Protein AF-A0A6M1Z103-F1 (afdb_monomer)

Mean predicted aligned error: 2.34 Å

Foldseek 3Di:
DCQLLPPRHRVVVAQVCCLVVVDAQQDPVSLVSNLLSCLLVLSQVSVLVQADCQAPLHDPPVPVSSVVSNVSSVQKHFDYKAWPDWADDDFKIWTWIWTFMAGPNDTPIWIKIWMWGADPNHIHTRYIDTPD

Nearest PDB structures (foldseek):
  6w3f-assembly2_B  TM=7.442E-01  e=3.265E-05  synthetic construct
  5jpu-assembly1_B  TM=6.876E-01  e=2.202E-04  Rhodococcus erythropolis
  4xdw-assembly2_F  TM=6.541E-01  e=4.504E-04  Rhodococcus erythropolis
  1nww-assembly1_A  TM=6.754E-01  e=9.213E-04  Rhodococcus erythropolis
  4r9l-assembly2_C-2  TM=6.310E-01  e=5.074E-04  Rhodococcus erythropolis

Solvent-accessible surface area (backbone atoms only — not comparable to full-atom values): 7190 Å² total; per-residue (Å²): 110,71,28,69,37,57,76,84,40,42,24,75,84,56,40,43,42,47,73,69,64,75,43,76,52,91,42,58,62,54,40,53,38,36,46,54,28,25,43,67,64,64,36,46,66,56,50,58,76,34,41,27,83,83,16,92,83,55,60,89,62,54,68,66,50,42,50,53,47,46,50,52,35,74,54,40,46,71,76,40,46,45,81,76,48,76,50,81,54,94,53,39,31,36,36,30,33,39,43,37,33,36,39,88,91,36,83,65,48,35,33,34,44,34,37,29,37,47,54,98,87,38,59,21,43,38,50,70,46,76,76,89

Sequence (132 aa):
MQCPCHSGKSYQACCVPLHRKERLPESAEQLMRSRYSAYALQLPEYIMDTTHPENPTYLEDRSPWQIEILKFCKETTFTGLDILSTENRDDEAFVTFFAHLIQNNLDVSFQEKSRFLKEDGRWLYRSGIRLT

Secondary structure (DSSP, 8-state):
-B-TT-SSSBTTTTTHHHHTTSS--SSHHHHHHHHHHHHHTT-HHHHHHTB-TTSTT--S-HHHHHHHHHHHHHHEEEEEEEEEEEEE-SSEEEEEEEEEEEETTEE--EEEEEEEEEETTEEEEEEEEE--

Structure (mmCIF, N/CA/C/O backbone):
data_AF-A0A6M1Z103-F1
#
_entry.id   AF-A0A6M1Z103-F1
#
loop_
_atom_site.group_PDB
_atom_site.id
_atom_site.type_symbol
_atom_site.label_atom_id
_atom_site.label_alt_id
_atom_site.label_comp_id
_atom_site.label_asym_id
_atom_site.label_entity_id
_atom_site.label_seq_id
_atom_site.pdbx_PDB_ins_code
_atom_site.Cartn_x
_atom_site.Cartn_y
_atom_site.Cartn_z
_atom_site.occupancy
_atom_site.B_iso_or_equiv
_atom_site.auth_seq_id
_atom_site.auth_comp_id
_atom_site.auth_asym_id
_atom_site.auth_atom_id
_atom_site.pdbx_PDB_model_num
ATOM 1 N N . MET A 1 1 ? 9.187 -18.522 0.188 1.00 86.62 1 MET A N 1
ATOM 2 C CA . MET A 1 1 ? 9.552 -17.142 -0.196 1.00 86.62 1 MET A CA 1
ATOM 3 C C . MET A 1 1 ? 9.222 -16.199 0.953 1.00 86.62 1 MET A C 1
ATOM 5 O O . MET A 1 1 ? 8.156 -16.350 1.555 1.00 86.62 1 MET A O 1
ATOM 9 N N . GLN A 1 2 ? 10.141 -15.297 1.300 1.00 96.56 2 GLN A N 1
ATOM 10 C CA . GLN A 1 2 ? 9.893 -14.271 2.318 1.00 96.56 2 GLN A CA 1
ATOM 11 C C . GLN A 1 2 ? 8.849 -13.265 1.821 1.00 96.56 2 GLN A C 1
ATOM 13 O O . GLN A 1 2 ? 8.634 -13.137 0.616 1.00 96.56 2 GLN A O 1
ATOM 18 N N . CYS A 1 3 ? 8.149 -12.609 2.743 1.00 98.38 3 CYS A N 1
ATOM 19 C CA . CYS A 1 3 ? 7.166 -11.599 2.378 1.00 98.38 3 CYS A CA 1
ATOM 20 C C . CYS A 1 3 ? 7.860 -10.314 1.890 1.00 98.38 3 CYS A C 1
ATOM 22 O O . CYS A 1 3 ? 8.740 -9.827 2.604 1.00 98.38 3 CYS A O 1
ATOM 24 N N . PRO A 1 4 ? 7.437 -9.711 0.760 1.00 98.12 4 PRO A N 1
ATOM 25 C CA . PRO A 1 4 ? 8.025 -8.461 0.275 1.00 98.12 4 PRO A CA 1
ATOM 26 C C . PRO A 1 4 ? 7.906 -7.286 1.251 1.00 98.12 4 PRO A C 1
ATOM 28 O O . PRO A 1 4 ? 8.679 -6.350 1.157 1.00 98.12 4 PRO A O 1
ATOM 31 N N . CYS A 1 5 ? 6.997 -7.308 2.230 1.00 98.06 5 CYS A N 1
ATOM 32 C CA . CYS A 1 5 ? 6.915 -6.249 3.247 1.00 98.06 5 CYS A CA 1
ATOM 33 C C . CYS A 1 5 ? 8.058 -6.244 4.277 1.00 98.06 5 CYS A C 1
ATOM 35 O O . CYS A 1 5 ? 7.968 -5.495 5.249 1.00 98.06 5 CYS A O 1
ATOM 37 N N . HIS A 1 6 ? 9.058 -7.122 4.131 1.00 96.94 6 HIS A N 1
ATOM 38 C CA . HIS A 1 6 ? 10.241 -7.204 4.996 1.00 96.94 6 HIS A CA 1
ATOM 39 C C . HIS A 1 6 ? 9.933 -7.421 6.491 1.00 96.94 6 HIS A C 1
ATOM 41 O O . HIS A 1 6 ? 10.747 -7.151 7.363 1.00 96.94 6 HIS A O 1
ATOM 47 N N . SER A 1 7 ? 8.772 -8.002 6.812 1.00 95.56 7 SER A N 1
ATOM 48 C CA . SER A 1 7 ? 8.376 -8.321 8.197 1.00 95.56 7 SER A CA 1
ATOM 49 C C . SER A 1 7 ? 9.105 -9.526 8.819 1.00 95.56 7 SER A C 1
ATOM 51 O O . SER A 1 7 ? 8.763 -9.937 9.926 1.00 95.56 7 SER A O 1
ATOM 53 N N . GLY A 1 8 ? 10.026 -10.168 8.094 1.00 96.12 8 GLY A N 1
ATOM 54 C CA . GLY A 1 8 ? 10.687 -11.418 8.501 1.00 96.12 8 GLY A CA 1
ATOM 55 C C . GLY A 1 8 ? 9.813 -12.681 8.408 1.00 96.12 8 GLY A C 1
ATOM 56 O O . GLY A 1 8 ? 10.299 -13.789 8.621 1.00 96.12 8 GLY A O 1
ATOM 57 N N . LYS A 1 9 ? 8.524 -12.553 8.063 1.00 97.69 9 LYS A N 1
ATOM 58 C CA . LYS A 1 9 ? 7.596 -13.683 7.884 1.00 97.69 9 LYS A CA 1
ATOM 59 C C . LYS A 1 9 ? 7.607 -14.204 6.444 1.00 97.69 9 LYS A C 1
ATOM 61 O O . LYS A 1 9 ? 7.916 -13.480 5.496 1.00 97.69 9 LYS A O 1
ATOM 66 N N . SER A 1 10 ? 7.196 -15.459 6.254 1.00 98.31 10 SER A N 1
ATOM 67 C CA . SER A 1 10 ? 6.909 -15.979 4.912 1.00 98.31 10 SER A CA 1
ATOM 68 C C . SER A 1 10 ? 5.714 -15.244 4.296 1.00 98.31 10 SER A C 1
ATOM 70 O O . SER A 1 10 ? 4.816 -14.793 5.010 1.00 98.31 10 SER A O 1
ATOM 72 N N . TYR A 1 11 ? 5.668 -15.140 2.965 1.00 98.25 11 TYR A N 1
ATOM 73 C CA . TYR A 1 11 ? 4.542 -14.490 2.282 1.00 98.25 11 TYR A CA 1
ATOM 74 C C . TYR A 1 11 ? 3.192 -15.144 2.643 1.00 98.25 11 TYR A C 1
ATOM 76 O O . TYR A 1 11 ? 2.231 -14.438 2.958 1.00 98.25 11 TYR A O 1
ATOM 84 N N . GLN A 1 12 ? 3.155 -16.482 2.704 1.00 97.81 12 GLN A N 1
ATOM 85 C CA . GLN A 1 12 ? 1.977 -17.283 3.071 1.00 97.81 12 GLN A CA 1
ATOM 86 C C . GLN A 1 12 ? 1.427 -16.950 4.464 1.00 97.81 12 GLN A C 1
ATOM 88 O O . GLN A 1 12 ? 0.217 -16.856 4.629 1.00 97.81 12 GLN A O 1
ATOM 93 N N . ALA A 1 13 ? 2.300 -16.725 5.448 1.00 97.50 13 ALA A N 1
ATOM 94 C CA . ALA A 1 13 ? 1.902 -16.405 6.820 1.00 97.50 13 ALA A CA 1
ATOM 95 C C . ALA A 1 13 ? 1.735 -14.892 7.077 1.00 97.50 13 ALA A C 1
ATOM 97 O O . ALA A 1 13 ? 1.471 -14.477 8.207 1.00 97.50 13 ALA A O 1
ATOM 98 N N . CYS A 1 14 ? 1.937 -14.050 6.058 1.00 98.38 14 CYS A N 1
ATOM 99 C CA . CYS A 1 14 ? 1.958 -12.597 6.195 1.00 98.38 14 CYS A CA 1
ATOM 100 C C . CYS A 1 14 ? 0.873 -11.929 5.341 1.00 98.38 14 CYS A C 1
ATOM 102 O O . CYS A 1 14 ? -0.238 -11.708 5.826 1.00 98.38 14 CYS A O 1
ATOM 104 N N . CYS A 1 15 ? 1.173 -11.607 4.081 1.00 98.56 15 CYS A N 1
ATOM 105 C CA . CYS A 1 15 ? 0.279 -10.818 3.235 1.00 98.56 15 CYS A CA 1
ATOM 106 C C . CYS A 1 15 ? -0.671 -11.670 2.381 1.00 98.56 15 CYS A C 1
ATOM 108 O O . CYS A 1 15 ? -1.705 -11.152 1.974 1.00 98.56 15 CYS A O 1
ATOM 110 N N . VAL A 1 16 ? -0.399 -12.968 2.165 1.00 98.31 16 VAL A N 1
ATOM 111 C CA . VAL A 1 16 ? -1.287 -13.843 1.367 1.00 98.31 16 VAL A CA 1
ATOM 112 C C . VAL A 1 16 ? -2.738 -13.838 1.855 1.00 98.31 16 VAL A C 1
ATOM 114 O O . VAL A 1 16 ? -3.605 -13.589 1.018 1.00 98.31 16 VAL A O 1
ATOM 117 N N . PRO A 1 17 ? -3.045 -14.048 3.152 1.00 98.50 17 PRO A N 1
ATOM 118 C CA . PRO A 1 17 ? -4.442 -14.131 3.579 1.00 98.50 17 PRO A CA 1
ATOM 119 C C . PRO A 1 17 ? -5.190 -12.801 3.397 1.00 98.50 17 PRO A C 1
ATOM 121 O O . PRO A 1 17 ? -6.400 -12.789 3.201 1.00 98.50 17 PRO A O 1
ATOM 124 N N . LEU A 1 18 ? -4.464 -11.675 3.414 1.00 98.62 18 LEU A N 1
ATOM 125 C CA . LEU A 1 18 ? -5.020 -10.345 3.147 1.00 98.62 18 LEU A CA 1
ATOM 126 C C . LEU A 1 18 ? -5.292 -10.165 1.650 1.00 98.62 18 LEU A C 1
ATOM 128 O O . LEU A 1 18 ? -6.403 -9.827 1.257 1.00 98.62 18 LEU A O 1
ATOM 132 N N . HIS A 1 19 ? -4.310 -10.479 0.800 1.00 98.69 19 HIS A N 1
ATOM 133 C CA . HIS A 1 19 ? -4.445 -10.378 -0.657 1.00 98.69 19 HIS A CA 1
ATOM 134 C C . HIS A 1 19 ? -5.535 -11.299 -1.219 1.00 98.69 19 HIS A C 1
ATOM 136 O O . HIS A 1 19 ? -6.168 -10.970 -2.218 1.00 98.69 19 HIS A O 1
ATOM 142 N N . ARG A 1 20 ? -5.767 -12.446 -0.571 1.00 98.00 20 ARG A N 1
ATOM 143 C CA . ARG A 1 20 ? -6.836 -13.394 -0.915 1.00 98.00 20 ARG A CA 1
ATOM 144 C C . ARG A 1 20 ? -8.183 -13.074 -0.275 1.00 98.00 20 ARG A C 1
ATOM 146 O O . ARG A 1 20 ? -9.138 -13.802 -0.520 1.00 98.00 20 ARG A O 1
ATOM 153 N N . LYS A 1 21 ? -8.270 -12.006 0.526 1.00 96.88 21 LYS A N 1
ATOM 154 C CA . LYS A 1 21 ? -9.481 -11.613 1.264 1.00 96.88 21 LYS A CA 1
ATOM 155 C C . LYS A 1 21 ? -9.985 -12.700 2.229 1.00 96.88 21 LYS A C 1
ATOM 157 O O . LYS A 1 21 ? -11.153 -12.706 2.597 1.00 96.88 21 LYS A O 1
ATOM 162 N N . GLU A 1 22 ? -9.101 -13.600 2.663 1.00 97.62 22 GLU A N 1
ATOM 163 C CA . GLU A 1 22 ? -9.381 -14.614 3.693 1.00 97.62 22 GLU A CA 1
ATOM 164 C C . GLU A 1 22 ? -9.466 -13.967 5.086 1.00 97.62 22 GLU A C 1
ATOM 166 O O . GLU A 1 22 ? -10.131 -14.483 5.981 1.00 97.62 22 GLU A O 1
ATOM 171 N N . ARG A 1 23 ? -8.804 -12.817 5.267 1.00 96.44 23 ARG A N 1
ATOM 172 C CA . ARG A 1 23 ? -8.912 -11.957 6.449 1.00 96.44 23 ARG A CA 1
ATOM 173 C C . ARG A 1 23 ? -8.782 -10.485 6.061 1.00 96.44 23 ARG A C 1
ATOM 175 O O . ARG A 1 23 ? -8.191 -10.163 5.030 1.00 96.44 23 ARG A O 1
ATOM 182 N N . LEU A 1 24 ? -9.285 -9.599 6.914 1.00 97.62 24 LEU A N 1
ATOM 183 C CA . LEU A 1 24 ? -9.078 -8.156 6.792 1.00 97.62 24 LEU A CA 1
ATOM 184 C C . LEU A 1 24 ? -7.816 -7.722 7.550 1.00 97.62 24 LEU A C 1
ATOM 186 O O . LEU A 1 24 ? -7.422 -8.405 8.499 1.00 97.62 24 LEU A O 1
ATOM 190 N N . PRO A 1 25 ? -7.184 -6.597 7.167 1.00 97.81 25 PRO A N 1
ATOM 191 C CA . PRO A 1 25 ? -6.119 -6.015 7.965 1.00 97.81 25 PRO A CA 1
ATOM 192 C C . PRO A 1 25 ? -6.626 -5.626 9.358 1.00 97.81 25 PRO A C 1
ATOM 194 O O . PRO A 1 25 ? -7.609 -4.901 9.482 1.00 97.81 25 PRO A O 1
ATOM 197 N N . GLU A 1 26 ? -5.937 -6.070 10.403 1.00 97.12 26 GLU A N 1
ATOM 198 C CA . GLU A 1 26 ? -6.288 -5.790 11.804 1.00 97.12 26 GLU A CA 1
ATOM 199 C C . GLU A 1 26 ? -5.815 -4.395 12.249 1.00 97.12 26 GLU A C 1
ATOM 201 O O . GLU A 1 26 ? -6.361 -3.807 13.181 1.00 97.12 26 GLU A O 1
ATOM 206 N N . SER A 1 27 ? -4.817 -3.838 11.560 1.00 98.06 27 SER A N 1
ATOM 207 C CA . SER A 1 27 ? -4.257 -2.513 11.829 1.00 98.06 27 SER A CA 1
ATOM 208 C C . SER A 1 27 ? -3.881 -1.781 10.542 1.00 98.06 27 SER A C 1
ATOM 210 O O . SER A 1 27 ? -3.639 -2.400 9.500 1.00 98.06 27 SER A O 1
ATOM 212 N N . ALA A 1 28 ? -3.760 -0.456 10.632 1.00 98.50 28 ALA A N 1
ATOM 213 C CA . ALA A 1 28 ? -3.262 0.372 9.540 1.00 98.50 28 ALA A CA 1
ATOM 214 C C . ALA A 1 28 ? -1.836 -0.009 9.110 1.00 98.50 28 ALA A C 1
ATOM 216 O O . ALA A 1 28 ? -1.548 -0.041 7.917 1.00 98.50 28 ALA A O 1
ATOM 217 N N . GLU A 1 29 ? -0.955 -0.384 10.046 1.00 98.56 29 GLU A N 1
ATOM 218 C CA . GLU A 1 29 ? 0.384 -0.883 9.704 1.00 98.56 29 GLU A CA 1
ATOM 219 C C . GLU A 1 29 ? 0.309 -2.190 8.902 1.00 98.56 29 GLU A C 1
ATOM 221 O O . GLU A 1 29 ? 1.010 -2.357 7.901 1.00 98.56 29 GLU A O 1
ATOM 226 N N . GLN A 1 30 ? -0.564 -3.120 9.305 1.00 98.56 30 GLN A N 1
ATOM 227 C CA . GLN A 1 30 ? -0.744 -4.374 8.579 1.00 98.56 30 GLN A CA 1
ATOM 228 C C . GLN A 1 30 ? -1.277 -4.111 7.163 1.00 98.56 30 GLN A C 1
ATOM 230 O O . GLN A 1 30 ? -0.798 -4.726 6.202 1.00 98.56 30 GLN A O 1
ATOM 235 N N . LEU A 1 31 ? -2.197 -3.150 7.016 1.00 98.81 31 LEU A N 1
ATOM 236 C CA . LEU A 1 31 ? -2.658 -2.700 5.710 1.00 98.81 31 LEU A CA 1
ATOM 237 C C . LEU A 1 31 ? -1.514 -2.082 4.893 1.00 98.81 31 LEU A C 1
ATOM 239 O O . LEU A 1 31 ? -1.292 -2.515 3.765 1.00 98.81 31 LEU A O 1
ATOM 243 N N . MET A 1 32 ? -0.741 -1.154 5.456 1.00 98.75 32 MET A N 1
ATOM 244 C CA . MET A 1 32 ? 0.397 -0.514 4.787 1.00 98.75 32 MET A CA 1
ATOM 245 C C . MET A 1 32 ? 1.394 -1.555 4.247 1.00 98.75 32 MET A C 1
ATOM 247 O O . MET A 1 32 ? 1.712 -1.565 3.055 1.00 98.75 32 MET A O 1
ATOM 251 N N . ARG A 1 33 ? 1.796 -2.518 5.088 1.00 98.81 33 ARG A N 1
ATOM 252 C CA . ARG A 1 33 ? 2.703 -3.618 4.712 1.00 98.81 33 ARG A CA 1
ATOM 253 C C . ARG A 1 33 ? 2.137 -4.495 3.596 1.00 98.81 33 ARG A C 1
ATOM 255 O O . ARG A 1 33 ? 2.865 -4.899 2.684 1.00 98.81 33 ARG A O 1
ATOM 262 N N . SER A 1 34 ? 0.847 -4.818 3.667 1.00 98.81 34 SER A N 1
ATOM 263 C CA . SER A 1 34 ? 0.185 -5.601 2.620 1.00 98.81 34 SER A CA 1
ATOM 264 C C . SER A 1 34 ? 0.088 -4.833 1.303 1.00 98.81 34 SER A C 1
ATOM 266 O O . SER A 1 34 ? 0.435 -5.390 0.269 1.00 98.81 34 SER A O 1
ATOM 268 N N . ARG A 1 35 ? -0.233 -3.533 1.326 1.00 98.81 35 ARG A N 1
ATOM 269 C CA . ARG A 1 35 ? -0.228 -2.683 0.126 1.00 98.81 35 ARG A CA 1
ATOM 270 C C . ARG A 1 35 ? 1.150 -2.636 -0.526 1.00 98.81 35 ARG A C 1
ATOM 272 O O . ARG A 1 35 ? 1.247 -2.875 -1.723 1.00 98.81 35 ARG A O 1
ATOM 279 N N . TYR A 1 36 ? 2.219 -2.439 0.248 1.00 98.81 36 TYR A N 1
ATOM 280 C CA . TYR A 1 36 ? 3.587 -2.519 -0.279 1.00 98.81 36 TYR A CA 1
ATOM 281 C C . TYR A 1 36 ? 3.847 -3.856 -0.992 1.00 98.81 36 TYR A C 1
ATOM 283 O O . TYR A 1 36 ? 4.338 -3.893 -2.119 1.00 98.81 36 TYR A O 1
ATOM 291 N N . SER A 1 37 ? 3.460 -4.971 -0.363 1.00 98.81 37 SER A N 1
ATOM 292 C CA . SER A 1 37 ? 3.638 -6.300 -0.962 1.00 98.81 37 SER A CA 1
ATOM 293 C C . SER A 1 37 ? 2.788 -6.506 -2.211 1.00 98.81 37 SER A C 1
ATOM 295 O O . SER A 1 37 ? 3.221 -7.195 -3.128 1.00 98.81 37 SER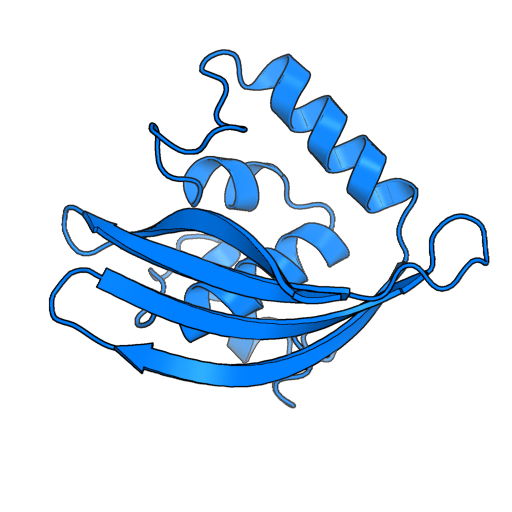 A O 1
ATOM 297 N N . ALA A 1 38 ? 1.587 -5.933 -2.261 1.00 98.75 38 ALA A N 1
ATOM 298 C CA . ALA A 1 38 ? 0.724 -5.984 -3.431 1.00 98.75 38 ALA A CA 1
ATOM 299 C C . ALA A 1 38 ? 1.306 -5.194 -4.611 1.00 98.75 38 ALA A C 1
ATOM 301 O O . ALA A 1 38 ? 1.242 -5.691 -5.734 1.00 98.75 38 ALA A O 1
ATOM 302 N N . TYR A 1 39 ? 1.947 -4.044 -4.380 1.00 98.62 39 TYR A N 1
ATOM 303 C CA . TYR A 1 39 ? 2.716 -3.365 -5.428 1.00 98.62 39 TYR A CA 1
ATOM 304 C C . TYR A 1 39 ? 3.869 -4.247 -5.932 1.00 98.62 39 TYR A C 1
ATOM 306 O O . TYR A 1 39 ? 3.940 -4.539 -7.126 1.00 98.62 39 TYR A O 1
ATOM 314 N N . ALA A 1 40 ? 4.696 -4.770 -5.020 1.00 98.44 40 ALA A N 1
ATOM 315 C CA . ALA A 1 40 ? 5.834 -5.630 -5.360 1.00 98.44 40 ALA A CA 1
ATOM 316 C C . ALA A 1 40 ? 5.441 -6.909 -6.127 1.00 98.44 40 ALA A C 1
ATOM 318 O O . ALA A 1 40 ? 6.219 -7.423 -6.928 1.00 98.44 40 ALA A O 1
ATOM 319 N N . LEU A 1 41 ? 4.234 -7.431 -5.888 1.00 98.31 41 LEU A N 1
ATOM 320 C CA . LEU A 1 41 ? 3.711 -8.653 -6.507 1.00 98.31 41 LEU A CA 1
ATOM 321 C C . LEU A 1 41 ? 2.718 -8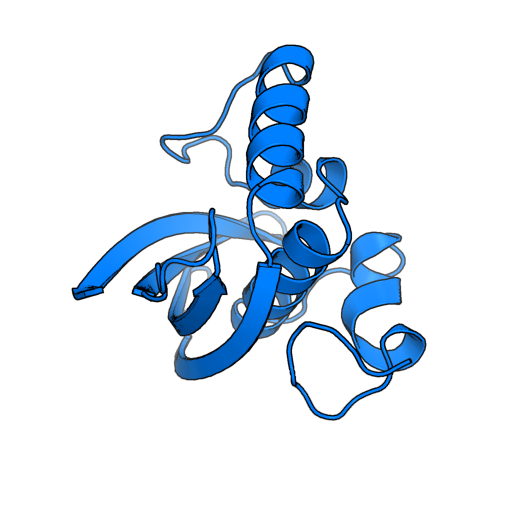.394 -7.646 1.00 98.31 41 LEU A C 1
ATOM 323 O O . LEU A 1 41 ? 2.117 -9.347 -8.136 1.00 98.31 41 LEU A O 1
ATOM 327 N N . GLN A 1 42 ? 2.541 -7.138 -8.069 1.00 98.56 42 GLN A N 1
ATOM 328 C CA . GLN A 1 42 ? 1.632 -6.757 -9.157 1.00 98.56 42 GLN A CA 1
ATOM 329 C C . GLN A 1 42 ? 0.178 -7.214 -8.914 1.00 98.56 42 GLN A C 1
ATOM 331 O O . GLN A 1 42 ? -0.458 -7.806 -9.783 1.00 98.56 42 GLN A O 1
ATOM 336 N N . LEU A 1 43 ? -0.357 -6.933 -7.721 1.00 98.69 43 LEU A N 1
ATOM 337 C CA . LEU A 1 43 ? -1.731 -7.249 -7.305 1.00 98.69 43 LEU A CA 1
ATOM 338 C C . LEU A 1 43 ? -2.596 -5.971 -7.245 1.00 98.69 43 LEU A C 1
ATOM 340 O O . LEU A 1 43 ? -2.943 -5.517 -6.150 1.00 98.69 43 LEU A O 1
ATOM 344 N N . PRO A 1 44 ? -2.950 -5.366 -8.396 1.00 98.38 44 PRO A N 1
ATOM 345 C CA . PRO A 1 44 ? -3.593 -4.052 -8.442 1.00 98.38 44 PRO A CA 1
ATOM 346 C C . PRO A 1 44 ? -4.984 -4.041 -7.802 1.00 98.38 44 PRO A C 1
ATOM 348 O O . PRO A 1 44 ? -5.346 -3.056 -7.167 1.00 98.38 44 PRO A O 1
ATOM 351 N N . GLU A 1 45 ? -5.736 -5.144 -7.882 1.00 98.25 45 GLU A N 1
ATOM 352 C CA . GLU A 1 45 ? -7.065 -5.237 -7.263 1.00 98.25 45 GLU A CA 1
ATOM 353 C C . GLU A 1 45 ? -7.017 -4.982 -5.759 1.00 98.25 45 GLU A C 1
ATOM 355 O O . GLU A 1 45 ? -7.849 -4.255 -5.229 1.00 98.25 45 GLU A O 1
ATOM 360 N N . TYR A 1 46 ? -6.002 -5.510 -5.069 1.00 98.62 46 TYR A N 1
ATOM 361 C CA . TYR A 1 46 ? -5.852 -5.295 -3.633 1.00 98.62 46 TYR A CA 1
ATOM 362 C C . TYR A 1 46 ? -5.533 -3.831 -3.305 1.00 98.62 46 TYR A C 1
ATOM 364 O O . TYR A 1 46 ? -6.005 -3.299 -2.301 1.00 98.62 46 TYR A O 1
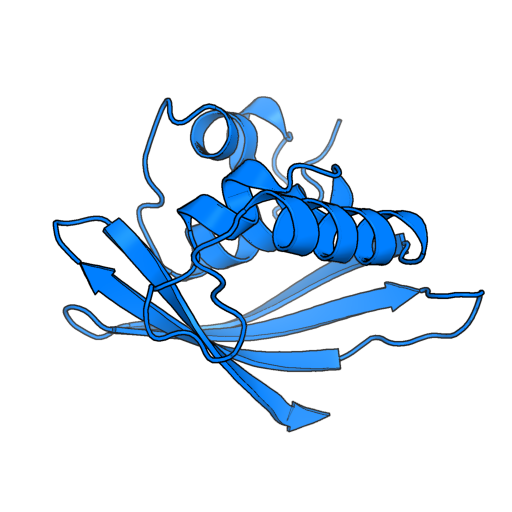ATOM 372 N N . ILE A 1 47 ? -4.754 -3.162 -4.160 1.00 98.62 47 ILE A N 1
ATOM 373 C CA . ILE A 1 47 ? -4.462 -1.733 -4.022 1.00 98.62 47 ILE A CA 1
ATOM 374 C C . ILE A 1 47 ? -5.745 -0.918 -4.192 1.00 98.62 47 ILE A C 1
ATOM 376 O O . ILE A 1 47 ? -6.035 -0.077 -3.342 1.00 98.62 47 ILE A O 1
ATOM 380 N N . MET A 1 48 ? -6.530 -1.179 -5.236 1.00 98.38 48 MET A N 1
ATOM 381 C CA . MET A 1 48 ? -7.787 -0.465 -5.481 1.00 98.38 48 MET A CA 1
ATOM 382 C C . MET A 1 48 ? -8.804 -0.715 -4.358 1.00 98.38 48 MET A C 1
ATOM 384 O O . MET A 1 48 ? -9.351 0.234 -3.806 1.00 98.38 48 MET A O 1
ATOM 388 N N . ASP A 1 49 ? -8.978 -1.971 -3.940 1.00 97.75 49 ASP A N 1
ATOM 389 C CA . ASP A 1 49 ? -9.954 -2.374 -2.913 1.00 97.75 49 ASP A CA 1
ATOM 390 C C . ASP A 1 49 ? -9.639 -1.839 -1.513 1.00 97.75 49 ASP A C 1
ATOM 392 O O . ASP A 1 49 ? -10.522 -1.771 -0.662 1.00 97.75 49 ASP A O 1
ATOM 396 N N . THR A 1 50 ? -8.380 -1.487 -1.257 1.00 98.44 50 THR A N 1
ATOM 397 C CA . THR A 1 50 ? -7.943 -0.931 0.030 1.00 98.44 50 THR A CA 1
ATOM 398 C C . THR A 1 50 ? -7.623 0.561 -0.042 1.00 98.44 50 THR A C 1
ATOM 400 O O . THR A 1 50 ? -6.999 1.107 0.870 1.00 98.44 50 THR A O 1
ATOM 403 N N . THR A 1 51 ? -8.025 1.232 -1.123 1.00 98.62 51 THR A N 1
ATOM 404 C CA . THR A 1 51 ? -7.936 2.687 -1.261 1.00 98.62 51 THR A CA 1
ATOM 405 C C . THR A 1 51 ? -9.285 3.306 -0.918 1.00 98.62 51 THR A C 1
ATOM 407 O O . THR A 1 51 ? -10.325 2.859 -1.389 1.00 98.62 51 THR A O 1
ATOM 410 N N . HIS A 1 52 ? -9.268 4.332 -0.073 1.00 98.50 52 HIS A N 1
ATOM 411 C CA . HIS A 1 52 ? -10.475 5.037 0.341 1.00 98.50 52 HIS A CA 1
ATOM 412 C C . HIS A 1 52 ? -11.119 5.776 -0.851 1.00 98.50 52 HIS A C 1
ATOM 414 O O . HIS A 1 52 ? -10.369 6.370 -1.628 1.00 98.50 52 HIS A O 1
ATOM 420 N N . PRO A 1 53 ? -12.460 5.835 -0.977 1.00 97.1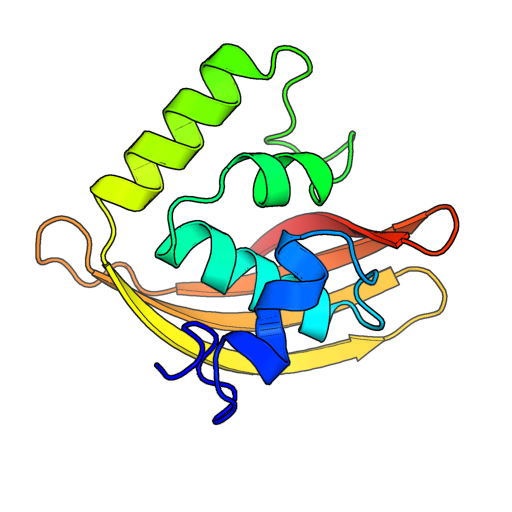2 53 PRO A N 1
ATOM 421 C CA . PRO A 1 53 ? -13.136 6.525 -2.086 1.00 97.12 53 PRO A CA 1
ATOM 422 C C . PRO A 1 53 ? -12.760 8.002 -2.230 1.00 97.12 53 PRO A C 1
ATOM 424 O O . PRO A 1 53 ? -12.646 8.531 -3.326 1.00 97.12 53 PRO A O 1
ATOM 427 N N . GLU A 1 54 ? -12.515 8.679 -1.111 1.00 97.62 54 GLU A N 1
ATOM 428 C CA . GLU A 1 54 ? -12.074 10.074 -1.149 1.00 97.62 54 GLU A CA 1
ATOM 429 C C . GLU A 1 54 ? -10.562 10.267 -1.415 1.00 97.62 54 GLU A C 1
ATOM 431 O O . GLU A 1 54 ? -10.077 11.404 -1.392 1.00 97.62 54 GLU A O 1
ATOM 436 N N . ASN A 1 55 ? -9.773 9.197 -1.580 1.00 98.06 55 ASN A N 1
ATOM 437 C CA . ASN A 1 55 ? -8.342 9.314 -1.871 1.00 98.06 55 ASN A CA 1
ATOM 438 C C . ASN A 1 55 ? -8.130 10.124 -3.165 1.00 98.06 55 ASN A C 1
ATOM 440 O O . ASN A 1 55 ? -8.815 9.852 -4.145 1.00 98.06 55 ASN A O 1
ATOM 444 N N . PRO A 1 56 ? -7.168 11.067 -3.225 1.00 94.00 56 PRO A N 1
ATOM 445 C CA . PRO A 1 56 ? -6.937 11.873 -4.430 1.00 94.00 56 PRO A CA 1
ATOM 446 C C . PRO A 1 56 ? -6.638 11.074 -5.708 1.00 94.00 56 PRO A C 1
ATOM 448 O O . PRO A 1 56 ? -6.768 11.610 -6.801 1.00 94.00 56 PRO A O 1
ATOM 451 N N . THR A 1 57 ? -6.208 9.818 -5.569 1.00 91.81 57 THR A N 1
ATOM 452 C CA . THR A 1 57 ? -5.897 8.906 -6.683 1.00 91.81 57 THR A CA 1
ATOM 453 C C . THR A 1 57 ? -6.984 7.855 -6.932 1.00 91.81 57 THR A C 1
ATOM 455 O O . THR A 1 57 ? -6.796 6.974 -7.766 1.00 91.81 57 THR A O 1
ATOM 458 N N . TYR A 1 58 ? -8.103 7.911 -6.203 1.00 96.12 58 TYR A N 1
ATOM 459 C CA . TYR A 1 58 ? -9.237 7.020 -6.425 1.00 96.12 58 TYR A CA 1
ATOM 460 C C . TYR A 1 58 ? -9.898 7.323 -7.773 1.00 96.12 58 TYR A C 1
ATOM 462 O O . TYR A 1 58 ? -10.182 8.479 -8.089 1.00 96.12 58 TYR A O 1
ATOM 470 N N . LEU A 1 59 ? -10.185 6.271 -8.538 1.00 94.75 59 LEU A N 1
ATOM 471 C CA . LEU A 1 59 ? -10.916 6.345 -9.798 1.00 94.75 59 LEU A CA 1
ATOM 472 C C . LEU A 1 59 ? -12.080 5.352 -9.768 1.00 94.75 59 LEU A C 1
ATOM 474 O O . LEU A 1 59 ? -11.906 4.189 -9.404 1.00 94.75 59 LEU A O 1
ATOM 478 N N . GLU A 1 60 ? -13.266 5.810 -10.172 1.00 93.44 60 GLU A N 1
ATOM 479 C CA . GLU A 1 60 ? -14.452 4.950 -10.272 1.00 93.44 60 GLU A CA 1
ATOM 480 C C . GLU A 1 60 ? -14.310 3.939 -11.422 1.00 93.44 60 GLU A C 1
ATOM 482 O O . GLU A 1 60 ? -14.618 2.756 -11.259 1.00 93.44 60 GLU A O 1
ATOM 487 N N . ASP A 1 61 ? -13.756 4.372 -12.563 1.00 95.44 61 ASP A N 1
ATOM 488 C CA . ASP A 1 61 ? -13.347 3.452 -13.624 1.00 95.44 61 ASP A CA 1
ATOM 489 C C . ASP A 1 61 ? -12.046 2.742 -13.233 1.00 95.44 61 ASP A C 1
ATOM 491 O O . ASP A 1 61 ? -10.947 3.305 -13.248 1.00 95.44 61 ASP A O 1
ATOM 495 N N . ARG A 1 62 ? -12.185 1.462 -12.891 1.00 96.25 62 ARG A N 1
ATOM 496 C CA . ARG A 1 62 ? -11.077 0.617 -12.439 1.00 96.25 62 ARG A CA 1
ATOM 497 C C . ARG A 1 62 ? -10.116 0.235 -13.561 1.00 96.25 62 ARG A C 1
ATOM 499 O O . ARG A 1 62 ? -8.967 -0.079 -13.272 1.00 96.25 62 ARG A O 1
ATOM 506 N N . SER A 1 63 ? -10.549 0.252 -14.822 1.00 97.06 63 SER A N 1
ATO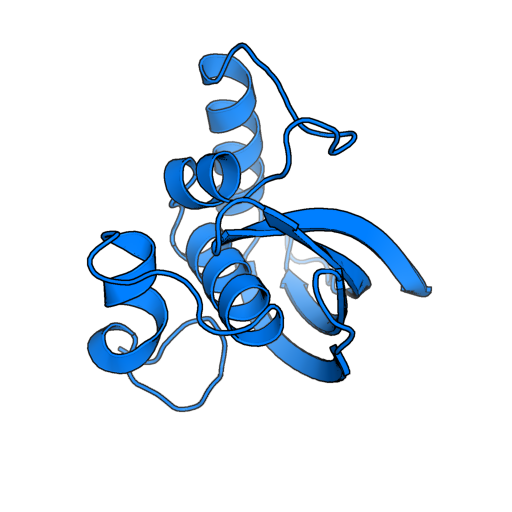M 507 C CA . SER A 1 63 ? -9.723 -0.207 -15.949 1.00 97.06 63 SER A CA 1
ATOM 508 C C . SER A 1 63 ? -8.465 0.657 -16.156 1.00 97.06 63 SER A C 1
ATOM 510 O O . SER A 1 63 ? -7.362 0.103 -16.130 1.00 97.06 63 SER A O 1
ATOM 512 N N . PRO A 1 64 ? -8.561 1.996 -16.315 1.00 95.69 64 PRO A N 1
ATOM 513 C CA . PRO A 1 64 ? -7.381 2.853 -16.420 1.00 95.69 64 PRO A CA 1
ATOM 514 C C . PRO A 1 64 ? -6.550 2.836 -15.133 1.00 95.69 64 PRO A C 1
ATOM 516 O O . PRO A 1 64 ? -5.324 2.772 -15.204 1.00 95.69 64 PRO A O 1
ATOM 519 N N . TRP A 1 65 ? -7.196 2.788 -13.965 1.00 96.94 65 TRP A N 1
ATOM 520 C CA . TRP A 1 65 ? -6.500 2.753 -12.679 1.00 96.94 65 TRP A CA 1
ATOM 521 C C . TRP A 1 65 ? -5.614 1.510 -12.526 1.00 96.94 65 TRP A C 1
ATOM 523 O O . TRP A 1 65 ? -4.448 1.597 -12.135 1.00 96.94 65 TRP A O 1
ATOM 533 N N . GLN A 1 66 ? -6.141 0.342 -12.903 1.00 98.12 66 GLN A N 1
ATOM 534 C CA . GLN A 1 66 ? -5.405 -0.918 -12.897 1.00 98.12 66 GLN A CA 1
ATOM 535 C C . GLN A 1 66 ? -4.180 -0.856 -13.823 1.00 98.12 66 GLN A C 1
ATOM 537 O O . GLN A 1 66 ? -3.106 -1.337 -13.453 1.00 98.12 66 GLN A O 1
ATOM 542 N N . ILE A 1 67 ? -4.320 -0.246 -15.006 1.00 97.69 67 ILE A N 1
ATOM 543 C CA . ILE A 1 67 ? -3.224 -0.066 -15.969 1.00 97.69 67 ILE A CA 1
ATOM 544 C C . ILE A 1 67 ? -2.118 0.811 -15.372 1.00 97.69 67 ILE A C 1
ATOM 546 O O . ILE A 1 67 ? -0.944 0.445 -15.463 1.00 97.69 67 ILE A O 1
ATOM 550 N N . GLU A 1 68 ? -2.469 1.929 -14.735 1.00 96.94 68 GLU A N 1
ATOM 551 C CA . GLU A 1 68 ? -1.504 2.833 -14.098 1.00 96.94 68 GLU A CA 1
ATOM 552 C C . GLU A 1 68 ? -0.749 2.156 -12.950 1.00 96.94 68 GLU A C 1
ATOM 554 O O . GLU A 1 68 ? 0.483 2.225 -12.897 1.00 96.94 68 GLU A O 1
ATOM 559 N N . ILE A 1 69 ? -1.460 1.426 -12.081 1.00 97.94 69 ILE A N 1
ATOM 560 C CA . ILE A 1 69 ? -0.838 0.654 -10.997 1.00 97.94 69 ILE A CA 1
ATOM 561 C C . ILE A 1 69 ? 0.133 -0.379 -11.578 1.00 97.94 69 ILE A C 1
ATOM 563 O O . ILE A 1 69 ? 1.286 -0.449 -11.158 1.00 97.94 69 ILE A O 1
ATOM 567 N N . LEU A 1 70 ? -0.300 -1.169 -12.566 1.00 98.44 70 LEU A N 1
ATOM 568 C CA . LEU A 1 70 ? 0.541 -2.202 -13.174 1.00 98.44 70 LEU A CA 1
ATOM 569 C C . LEU A 1 70 ? 1.764 -1.621 -13.884 1.00 98.44 70 LEU A C 1
ATOM 571 O O . LEU A 1 70 ? 2.830 -2.237 -13.842 1.00 98.44 70 LEU A O 1
ATOM 575 N N . LYS A 1 71 ? 1.632 -0.458 -14.529 1.00 97.56 71 LYS A N 1
ATOM 576 C CA . LYS A 1 71 ? 2.764 0.249 -15.133 1.00 97.56 71 LYS A CA 1
ATOM 577 C C . LYS A 1 71 ? 3.796 0.610 -14.065 1.00 97.56 71 LYS A C 1
ATOM 579 O O . LYS A 1 71 ? 4.952 0.212 -14.192 1.00 97.56 71 LYS A O 1
ATOM 584 N N . PHE A 1 72 ? 3.361 1.255 -12.980 1.00 96.56 72 PHE A N 1
ATOM 585 C CA . PHE A 1 72 ? 4.238 1.598 -11.861 1.00 96.56 72 PHE A CA 1
ATOM 586 C C . PHE A 1 72 ? 4.929 0.363 -11.268 1.00 96.56 72 PHE A C 1
ATOM 588 O O . PHE A 1 72 ? 6.143 0.382 -11.063 1.00 96.56 72 PHE A O 1
ATOM 595 N N . CYS A 1 73 ? 4.193 -0.733 -11.049 1.00 97.50 73 CYS A N 1
ATOM 596 C CA . CYS A 1 73 ? 4.771 -1.960 -10.501 1.00 97.50 73 CYS A CA 1
ATOM 597 C C . CYS A 1 73 ? 5.826 -2.596 -11.420 1.00 97.50 73 CYS A C 1
ATOM 599 O O . CYS A 1 73 ? 6.768 -3.204 -10.925 1.00 97.50 73 CYS A O 1
ATOM 601 N N . LYS A 1 74 ? 5.669 -2.500 -12.746 1.00 97.06 74 LYS A N 1
ATOM 602 C CA . LYS A 1 74 ? 6.618 -3.078 -13.717 1.00 97.06 74 LYS A CA 1
ATOM 603 C C . LYS A 1 74 ? 7.891 -2.253 -13.863 1.00 97.06 74 LYS A C 1
ATOM 605 O O . LYS A 1 74 ? 8.947 -2.814 -14.134 1.00 97.06 74 LYS A O 1
ATOM 610 N N . GLU A 1 75 ? 7.784 -0.940 -13.702 1.00 96.94 75 GLU A N 1
ATOM 611 C CA . GLU A 1 75 ? 8.911 -0.009 -13.807 1.00 96.94 75 GLU A CA 1
ATOM 612 C C . GLU A 1 75 ? 9.709 0.091 -12.493 1.00 96.94 75 GLU A C 1
ATOM 614 O O . GLU A 1 75 ? 10.816 0.627 -12.484 1.00 96.94 75 GLU A O 1
ATOM 619 N N . THR A 1 76 ? 9.178 -0.450 -11.390 1.00 97.88 76 THR A N 1
ATOM 620 C CA . THR A 1 76 ? 9.714 -0.256 -10.038 1.00 97.88 76 THR A CA 1
ATOM 621 C C . THR A 1 76 ? 10.105 -1.580 -9.391 1.00 97.88 76 THR A C 1
ATOM 623 O O . THR A 1 76 ? 9.298 -2.496 -9.254 1.00 97.88 76 THR A O 1
ATOM 626 N N . THR A 1 77 ? 11.345 -1.668 -8.923 1.00 98.06 77 THR A N 1
ATOM 627 C CA . THR A 1 77 ? 11.815 -2.752 -8.059 1.00 98.06 77 THR A CA 1
ATOM 628 C C . THR A 1 77 ? 11.644 -2.346 -6.601 1.00 98.06 77 THR A C 1
ATOM 630 O O . THR A 1 77 ? 12.171 -1.325 -6.168 1.00 98.06 77 THR A O 1
ATOM 633 N N . PHE A 1 78 ? 10.925 -3.170 -5.842 1.00 98.06 78 PHE A N 1
ATOM 634 C CA . PHE A 1 78 ? 10.612 -2.964 -4.427 1.00 98.06 78 PHE A CA 1
ATOM 635 C C . PHE A 1 78 ? 11.620 -3.732 -3.570 1.00 98.06 78 PHE A C 1
ATOM 637 O O . PHE A 1 78 ? 11.518 -4.953 -3.441 1.00 98.06 78 PHE A O 1
ATOM 644 N N . THR A 1 79 ? 12.628 -3.039 -3.039 1.00 98.00 79 THR A N 1
ATOM 645 C CA . THR A 1 79 ? 13.801 -3.676 -2.415 1.00 98.00 79 THR A CA 1
ATOM 646 C C . THR A 1 79 ? 13.741 -3.742 -0.892 1.00 98.00 79 THR A C 1
ATOM 648 O O . THR A 1 79 ? 14.485 -4.515 -0.299 1.00 98.00 79 THR A O 1
ATOM 651 N N . GLY A 1 80 ? 12.867 -2.966 -0.252 1.00 98.06 80 GLY A N 1
ATOM 652 C CA . GLY A 1 80 ? 12.824 -2.832 1.203 1.00 98.06 80 GLY A CA 1
ATOM 653 C C . GLY A 1 80 ? 11.642 -2.006 1.703 1.00 98.06 80 GLY A C 1
ATOM 654 O O . GLY A 1 80 ? 11.182 -1.082 1.028 1.00 98.06 80 GLY A O 1
ATOM 655 N N . LEU A 1 81 ? 11.183 -2.308 2.917 1.00 98.75 81 LEU A N 1
ATOM 656 C CA . LEU A 1 81 ? 10.194 -1.507 3.634 1.00 98.75 81 LEU A CA 1
ATOM 657 C C . LEU A 1 81 ? 10.544 -1.431 5.121 1.00 98.75 81 LEU A C 1
ATOM 659 O O . LEU A 1 81 ? 10.524 -2.457 5.802 1.00 98.75 81 LEU A O 1
ATOM 663 N N . ASP A 1 82 ? 10.719 -0.212 5.628 1.00 98.50 82 ASP A N 1
ATOM 664 C CA . ASP A 1 82 ? 10.886 0.064 7.055 1.00 98.50 82 ASP A CA 1
ATOM 665 C C . ASP A 1 82 ? 9.682 0.830 7.596 1.00 98.50 82 ASP A C 1
ATOM 667 O O . ASP A 1 82 ? 9.345 1.902 7.100 1.00 98.50 82 ASP A O 1
ATOM 671 N N . ILE A 1 83 ? 9.042 0.307 8.643 1.00 98.44 83 ILE A N 1
ATOM 672 C CA . ILE A 1 83 ? 8.034 1.065 9.392 1.00 98.44 83 ILE A CA 1
ATOM 673 C C . ILE A 1 83 ? 8.754 1.853 10.480 1.00 98.44 83 ILE A C 1
ATOM 675 O O . ILE A 1 83 ? 9.415 1.266 11.334 1.00 98.44 83 ILE A O 1
ATOM 679 N N . LEU A 1 84 ? 8.614 3.175 10.438 1.00 98.38 84 LEU A N 1
ATOM 680 C CA . LEU A 1 84 ? 9.280 4.104 11.348 1.00 98.38 84 LEU A CA 1
ATOM 681 C C . LEU A 1 84 ? 8.398 4.434 12.555 1.00 98.38 84 LEU A C 1
ATOM 683 O O . LEU A 1 84 ? 8.887 4.509 13.679 1.00 98.38 84 LEU A O 1
ATOM 687 N N . SER A 1 85 ? 7.096 4.628 12.335 1.00 98.38 85 SER A N 1
ATOM 688 C CA . SER A 1 85 ? 6.134 4.854 13.414 1.00 98.38 85 SER A CA 1
ATOM 689 C C . SER A 1 85 ? 4.709 4.493 13.004 1.00 98.38 85 SER A C 1
ATOM 691 O O . SER A 1 85 ? 4.340 4.597 11.833 1.00 98.38 85 SER A O 1
ATOM 693 N N . THR A 1 86 ? 3.902 4.126 14.000 1.00 98.44 86 THR A N 1
ATOM 694 C CA . THR A 1 86 ? 2.459 3.918 13.863 1.00 98.44 86 THR A CA 1
ATOM 695 C C . THR A 1 86 ? 1.749 4.705 14.965 1.00 98.44 86 THR A C 1
ATOM 697 O O . THR A 1 86 ? 1.992 4.480 16.149 1.00 98.44 86 THR A O 1
ATOM 700 N N . GLU A 1 87 ? 0.873 5.629 14.581 1.00 98.31 87 GLU A N 1
ATOM 701 C CA . GLU A 1 87 ? 0.042 6.429 15.482 1.00 98.31 87 GLU A CA 1
ATOM 702 C C . GLU A 1 87 ? -1.412 5.979 15.325 1.00 98.31 87 GLU A C 1
ATOM 704 O O . GLU A 1 87 ? -2.022 6.22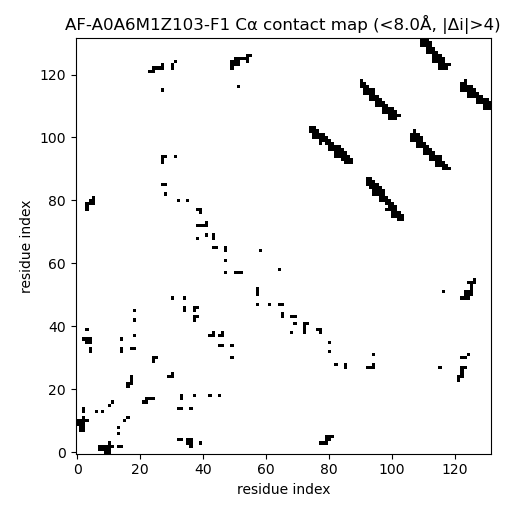6 14.286 1.00 98.31 87 GLU A O 1
ATOM 709 N N . ASN A 1 88 ? -1.969 5.313 16.338 1.00 97.12 88 ASN A N 1
ATOM 710 C CA . ASN A 1 88 ? -3.352 4.835 16.305 1.00 97.12 88 ASN A CA 1
ATOM 711 C C . ASN A 1 88 ? -4.288 5.812 17.025 1.00 97.12 88 ASN A C 1
ATOM 713 O O . ASN A 1 88 ? -3.963 6.318 18.100 1.00 97.12 88 ASN A O 1
ATOM 717 N N . ARG A 1 89 ? -5.460 6.028 16.437 1.00 94.81 89 ARG A N 1
ATOM 718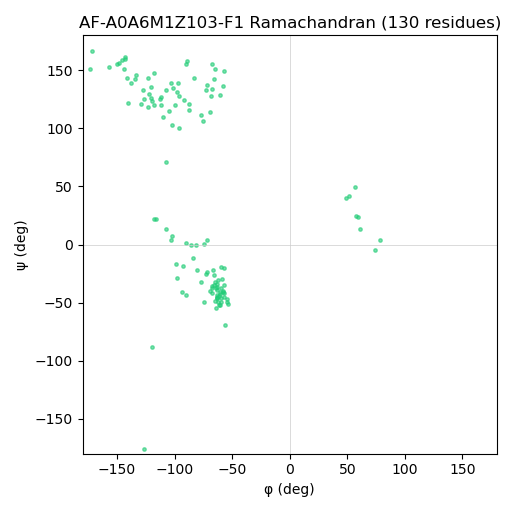 C CA . ARG A 1 89 ? -6.653 6.648 17.028 1.00 94.81 89 ARG A CA 1
ATOM 719 C C . ARG A 1 89 ? -7.827 5.682 16.807 1.00 94.81 89 ARG A C 1
ATOM 721 O O . ARG A 1 89 ? -7.604 4.582 16.304 1.00 94.81 89 ARG A O 1
ATOM 728 N N . ASP A 1 90 ? -9.043 6.072 17.183 1.00 92.75 90 ASP A N 1
ATOM 729 C CA . ASP A 1 90 ? -10.219 5.187 17.133 1.00 92.75 90 ASP A CA 1
ATOM 730 C C . ASP A 1 90 ? -10.458 4.608 15.725 1.00 92.75 90 ASP A C 1
ATOM 732 O O . ASP A 1 90 ? -10.201 3.427 15.481 1.00 92.75 90 ASP A O 1
ATOM 736 N N . ASP A 1 91 ? -10.859 5.463 14.780 1.00 96.69 91 ASP A N 1
ATOM 737 C CA . ASP A 1 91 ? -11.139 5.093 13.383 1.00 96.69 91 ASP A CA 1
ATOM 738 C C . ASP A 1 91 ? -10.177 5.771 12.391 1.00 96.69 91 ASP A C 1
ATOM 740 O O . ASP A 1 91 ? -10.445 5.912 11.198 1.00 96.69 91 ASP A O 1
ATOM 744 N N . GLU A 1 92 ? -9.017 6.197 12.884 1.00 98.50 92 GLU A N 1
ATOM 745 C CA . GLU A 1 92 ? -7.965 6.841 12.106 1.00 98.50 92 GLU A CA 1
ATOM 746 C C . GLU A 1 92 ? -6.600 6.360 12.593 1.00 98.50 92 GLU A C 1
ATOM 748 O O . GLU A 1 92 ? -6.378 6.172 13.786 1.00 98.50 92 GLU A O 1
ATOM 753 N N . ALA A 1 93 ? -5.651 6.190 11.683 1.00 98.69 93 ALA A N 1
ATOM 754 C CA . ALA A 1 93 ? -4.273 5.919 12.055 1.00 98.69 93 ALA A CA 1
ATOM 755 C C . ALA A 1 93 ? -3.299 6.503 11.037 1.00 98.69 93 ALA A C 1
ATOM 757 O O . ALA A 1 93 ? -3.627 6.692 9.864 1.00 98.69 93 ALA A O 1
ATOM 758 N N . PHE A 1 94 ? -2.076 6.755 11.486 1.00 98.75 94 PHE A N 1
ATOM 759 C CA . PHE A 1 94 ? -0.986 7.206 10.637 1.00 98.75 94 PHE A CA 1
ATOM 760 C C . PHE A 1 94 ? 0.159 6.210 10.696 1.00 98.75 94 PHE A C 1
ATOM 762 O O . PHE A 1 94 ? 0.537 5.760 11.775 1.00 98.75 94 PHE A O 1
ATOM 769 N N . VAL A 1 95 ? 0.725 5.883 9.539 1.00 98.81 95 VAL A N 1
ATOM 770 C CA . VAL A 1 95 ? 1.901 5.015 9.439 1.00 98.81 95 VAL A CA 1
ATOM 771 C C . VAL A 1 95 ? 2.978 5.788 8.704 1.00 98.81 95 VAL A C 1
ATOM 773 O O . VAL A 1 95 ? 2.787 6.169 7.548 1.00 98.81 95 VAL A O 1
ATOM 776 N N . THR A 1 96 ? 4.097 6.027 9.377 1.00 98.88 96 THR A N 1
ATOM 777 C CA . THR A 1 96 ? 5.287 6.609 8.759 1.00 98.88 96 THR A CA 1
ATOM 778 C C . THR A 1 96 ? 6.230 5.484 8.376 1.00 98.88 96 THR A C 1
ATOM 780 O O . THR A 1 96 ? 6.558 4.642 9.213 1.00 98.88 96 THR A O 1
ATOM 783 N N . PHE A 1 97 ? 6.675 5.459 7.126 1.00 98.75 97 PHE A N 1
ATOM 784 C CA . PHE A 1 97 ? 7.538 4.402 6.610 1.00 98.75 97 PHE A CA 1
ATOM 785 C C . PHE A 1 97 ? 8.568 4.951 5.626 1.00 98.75 97 PHE A C 1
ATOM 787 O O . PHE A 1 97 ? 8.390 6.032 5.066 1.00 98.75 97 PHE A O 1
ATOM 794 N N . PHE A 1 98 ? 9.623 4.171 5.406 1.00 98.75 98 PHE A N 1
ATOM 795 C CA . PHE A 1 98 ? 10.587 4.359 4.332 1.00 98.75 98 PHE A CA 1
ATOM 796 C C . PHE A 1 98 ? 10.447 3.203 3.336 1.00 98.75 98 PHE A C 1
ATOM 798 O O . PHE A 1 98 ? 10.579 2.034 3.709 1.00 98.75 98 PHE A O 1
ATOM 805 N N . ALA A 1 99 ? 10.133 3.516 2.080 1.00 98.50 99 ALA A N 1
ATOM 806 C CA . ALA A 1 99 ? 10.079 2.539 0.999 1.00 98.50 99 ALA A CA 1
ATOM 807 C C . ALA A 1 99 ? 11.370 2.610 0.188 1.00 98.50 99 ALA A C 1
ATOM 809 O O . ALA A 1 99 ? 11.672 3.644 -0.403 1.00 98.50 99 ALA A O 1
ATOM 810 N N . HIS A 1 100 ? 12.094 1.493 0.135 1.00 98.50 100 HIS A N 1
ATOM 811 C CA . HIS A 1 100 ? 13.293 1.349 -0.685 1.00 98.50 100 HIS A CA 1
ATOM 812 C C . HIS A 1 100 ? 12.894 0.887 -2.082 1.00 98.50 100 HIS A C 1
ATOM 814 O O . HIS A 1 100 ? 12.322 -0.202 -2.232 1.00 98.50 100 HIS A O 1
ATOM 820 N N . LEU A 1 101 ? 13.152 1.729 -3.084 1.00 98.31 101 LEU A N 1
ATOM 821 C CA . LEU A 1 101 ? 12.677 1.551 -4.454 1.00 98.31 101 LEU A CA 1
ATOM 822 C C . LEU A 1 101 ? 13.765 1.887 -5.473 1.00 98.31 101 LEU A C 1
ATOM 824 O O . LEU A 1 101 ? 14.449 2.903 -5.365 1.00 98.31 101 LEU A O 1
ATOM 828 N N . ILE A 1 102 ? 13.852 1.071 -6.522 1.00 98.25 102 ILE A N 1
ATOM 829 C CA . ILE A 1 102 ? 14.693 1.344 -7.689 1.00 98.25 102 ILE A CA 1
ATOM 830 C C . ILE A 1 102 ? 13.799 1.421 -8.922 1.00 98.25 102 ILE A C 1
ATOM 832 O O . ILE A 1 102 ? 13.104 0.457 -9.240 1.00 98.25 102 ILE A O 1
ATOM 836 N N . GLN A 1 103 ? 13.841 2.537 -9.644 1.00 96.56 103 GLN A N 1
ATOM 837 C CA . GLN A 1 103 ? 13.122 2.726 -10.904 1.00 96.56 103 GLN A CA 1
ATOM 838 C C . GLN A 1 103 ? 14.115 3.186 -11.970 1.00 96.56 103 GLN A C 1
ATOM 840 O O . GLN A 1 103 ? 14.846 4.149 -11.763 1.00 96.56 103 GLN A O 1
ATOM 845 N N . ASN A 1 104 ? 14.184 2.482 -13.105 1.00 91.81 104 ASN A N 1
ATOM 846 C CA . ASN A 1 104 ? 15.153 2.764 -14.179 1.00 91.81 104 ASN A CA 1
ATOM 847 C C . ASN A 1 104 ? 16.618 2.864 -13.690 1.00 91.81 104 ASN A C 1
ATOM 849 O O . ASN A 1 104 ? 17.361 3.743 -14.120 1.00 91.81 104 ASN A O 1
ATOM 853 N N . ASN A 1 105 ? 17.031 1.969 -12.781 1.00 91.81 105 ASN A N 1
ATOM 854 C CA . ASN A 1 105 ? 18.343 1.966 -12.105 1.00 91.81 105 ASN A CA 1
ATOM 855 C C . ASN A 1 105 ? 18.659 3.214 -11.257 1.00 91.81 105 ASN A C 1
ATOM 857 O O . ASN A 1 105 ? 19.803 3.393 -10.844 1.00 91.81 105 ASN A O 1
ATOM 861 N N . LEU A 1 106 ? 17.666 4.056 -10.972 1.00 97.19 106 LEU A N 1
ATOM 862 C CA . LEU A 1 106 ? 17.786 5.186 -10.060 1.00 97.19 106 LEU A CA 1
ATOM 863 C C . LEU A 1 106 ? 17.125 4.847 -8.727 1.00 97.19 106 LEU A C 1
ATOM 865 O O . LEU A 1 106 ? 16.049 4.245 -8.694 1.00 97.19 106 LEU A O 1
ATOM 869 N N . ASP A 1 107 ? 17.775 5.253 -7.640 1.00 97.62 107 ASP A N 1
ATOM 870 C CA . ASP A 1 107 ? 17.172 5.228 -6.314 1.00 97.62 107 ASP A CA 1
ATOM 871 C C . ASP A 1 107 ? 16.065 6.287 -6.261 1.00 97.62 107 ASP A C 1
ATOM 873 O O . ASP A 1 107 ? 16.315 7.486 -6.400 1.00 97.62 107 ASP A O 1
ATOM 877 N N . VAL A 1 108 ? 14.829 5.816 -6.117 1.00 97.56 108 VAL A N 1
ATOM 878 C CA . VAL A 1 108 ? 13.628 6.650 -5.981 1.00 97.56 108 VAL A CA 1
ATOM 879 C C . VAL A 1 108 ? 12.948 6.411 -4.635 1.00 97.56 108 VAL A C 1
ATOM 881 O O . VAL A 1 108 ? 11.750 6.666 -4.482 1.00 97.56 108 VAL A O 1
ATOM 884 N N . SER A 1 109 ? 13.710 5.899 -3.667 1.00 98.31 109 SER A N 1
ATOM 885 C CA . SER A 1 109 ? 13.249 5.648 -2.311 1.00 98.31 109 SER A CA 1
ATOM 886 C C . SER A 1 109 ? 12.709 6.919 -1.673 1.00 98.31 109 SER A C 1
ATOM 888 O O . SER A 1 109 ? 13.135 8.037 -1.977 1.00 98.31 109 SER A O 1
ATOM 890 N N . PHE A 1 110 ? 11.738 6.750 -0.786 1.00 98.38 110 PHE A N 1
ATOM 891 C CA . PHE A 1 110 ? 11.071 7.877 -0.156 1.00 98.38 110 PHE A CA 1
ATOM 892 C C . PHE A 1 110 ? 10.594 7.533 1.242 1.00 98.38 110 PHE A C 1
ATOM 894 O O . PHE A 1 110 ? 10.306 6.375 1.563 1.00 98.38 110 PHE A O 1
ATOM 901 N N . GLN A 1 111 ? 10.449 8.579 2.049 1.00 98.69 111 GLN A N 1
ATOM 902 C CA . GLN A 1 111 ? 9.731 8.509 3.307 1.00 98.69 111 GLN A CA 1
ATOM 903 C C . GLN A 1 111 ? 8.337 9.111 3.133 1.00 98.69 111 GLN A C 1
ATOM 905 O O . GLN A 1 111 ? 8.179 10.191 2.565 1.00 98.69 111 GLN A O 1
ATOM 910 N N . GLU A 1 112 ? 7.315 8.440 3.650 1.00 98.31 112 GLU A N 1
ATOM 911 C CA . GLU A 1 112 ? 5.937 8.931 3.633 1.00 98.31 112 GLU A CA 1
ATOM 912 C C . GLU A 1 112 ? 5.292 8.763 5.006 1.00 98.31 112 GLU A C 1
ATOM 914 O O . GLU A 1 112 ? 5.540 7.783 5.711 1.00 98.31 112 GLU A O 1
ATOM 919 N N . LYS A 1 113 ? 4.422 9.715 5.362 1.00 98.69 113 LYS A N 1
ATOM 920 C CA . LYS A 1 113 ? 3.408 9.545 6.404 1.00 98.69 113 LYS A CA 1
ATOM 921 C C . LYS A 1 113 ? 2.049 9.303 5.747 1.00 98.69 113 LYS A C 1
ATOM 923 O O . LYS A 1 113 ? 1.412 10.239 5.260 1.00 98.69 113 LYS A O 1
ATOM 928 N N . SER A 1 114 ? 1.609 8.048 5.736 1.00 98.69 114 SER A N 1
ATOM 929 C CA . SER A 1 114 ? 0.284 7.655 5.254 1.00 98.69 114 SER A CA 1
ATOM 930 C C . SER A 1 114 ? -0.769 7.852 6.340 1.00 98.69 114 SER A C 1
ATOM 932 O O . SER A 1 114 ? -0.525 7.563 7.509 1.00 98.69 114 SER A O 1
ATOM 934 N N . ARG A 1 115 ? -1.967 8.266 5.933 1.00 98.69 1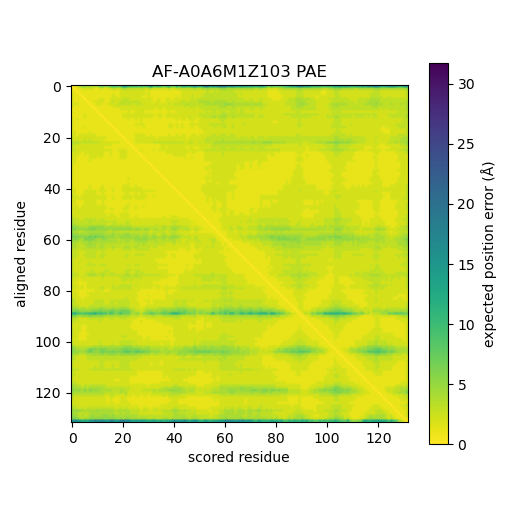15 ARG A N 1
ATOM 935 C CA . ARG A 1 115 ? -3.186 8.340 6.738 1.00 98.69 115 ARG A CA 1
ATOM 936 C C . ARG A 1 115 ? -4.147 7.234 6.308 1.00 98.69 115 ARG A C 1
ATOM 938 O O . ARG A 1 115 ? -4.428 7.071 5.118 1.00 98.69 115 ARG A O 1
ATOM 945 N N . PHE A 1 116 ? -4.688 6.524 7.285 1.00 98.81 116 PHE A N 1
ATOM 946 C CA . PHE A 1 116 ? -5.665 5.458 7.110 1.00 98.81 116 PHE A CA 1
ATOM 947 C C . PHE A 1 116 ? -6.923 5.773 7.905 1.00 98.81 116 PHE A C 1
ATOM 949 O O . PHE A 1 116 ? -6.833 6.301 9.012 1.00 98.81 116 PHE A O 1
ATOM 956 N N . LEU A 1 117 ? -8.076 5.427 7.342 1.00 98.69 117 LEU A N 1
ATOM 957 C CA . LEU A 1 117 ? -9.374 5.521 8.007 1.00 98.69 117 LEU A CA 1
ATOM 958 C C . LEU A 1 117 ? -9.983 4.132 8.131 1.00 98.69 117 LEU A C 1
ATOM 960 O O . LEU A 1 117 ? -9.742 3.277 7.276 1.00 98.69 117 LEU A O 1
ATOM 964 N N . LYS A 1 118 ? -10.736 3.906 9.203 1.00 98.25 118 LYS A N 1
ATOM 965 C CA . LYS A 1 118 ? -11.469 2.669 9.435 1.00 98.25 118 LYS A CA 1
ATOM 966 C C . LYS A 1 118 ? -12.950 2.909 9.165 1.00 98.25 118 LYS A C 1
ATOM 968 O O . LYS A 1 118 ? -13.595 3.652 9.890 1.00 98.25 118 LYS A O 1
ATOM 973 N N . GLU A 1 119 ? -13.487 2.255 8.143 1.00 96.56 119 GLU A N 1
ATOM 974 C CA . GLU A 1 119 ? -14.904 2.329 7.774 1.00 96.56 119 GLU A CA 1
ATOM 975 C C . GLU A 1 119 ? -15.499 0.923 7.797 1.00 96.56 119 GLU A C 1
ATOM 977 O O . GLU A 1 119 ? -14.907 -0.013 7.256 1.00 96.56 119 GLU A O 1
ATOM 982 N N . ASP A 1 120 ? -16.630 0.738 8.482 1.00 94.38 120 ASP A N 1
ATOM 983 C CA . ASP A 1 120 ? -17.295 -0.566 8.634 1.00 94.38 120 ASP A CA 1
ATOM 984 C C . ASP A 1 120 ? -16.341 -1.697 9.069 1.00 94.38 120 ASP A C 1
ATOM 986 O O . ASP A 1 120 ? -16.376 -2.831 8.581 1.00 94.38 120 ASP A O 1
ATOM 990 N N . GLY A 1 121 ? -15.424 -1.369 9.986 1.00 93.19 121 GLY A N 1
ATOM 991 C CA . GLY A 1 121 ? -14.427 -2.306 10.500 1.00 93.19 121 GLY A CA 1
ATOM 992 C C . GLY A 1 121 ? -13.227 -2.556 9.577 1.00 93.19 121 GLY A C 1
ATOM 993 O O . GLY A 1 121 ? -12.376 -3.376 9.923 1.00 93.19 121 GLY A O 1
ATOM 994 N N . ARG A 1 122 ? -13.121 -1.865 8.435 1.00 97.19 122 ARG A N 1
ATOM 995 C CA . ARG A 1 122 ? -12.068 -2.045 7.422 1.00 97.19 122 ARG A CA 1
ATOM 996 C C . ARG A 1 122 ? -11.149 -0.836 7.367 1.00 97.19 122 ARG A C 1
ATOM 998 O O . ARG A 1 122 ? -11.601 0.281 7.161 1.00 97.19 122 ARG A O 1
ATOM 1005 N N . TRP A 1 123 ? -9.847 -1.066 7.486 1.00 98.56 123 TRP A N 1
ATOM 1006 C CA . TRP A 1 123 ? -8.857 -0.026 7.218 1.00 98.56 123 TRP A CA 1
ATOM 1007 C C . TRP A 1 123 ? -8.764 0.260 5.711 1.00 98.56 123 TRP A C 1
ATOM 1009 O O . TRP A 1 123 ? -8.705 -0.672 4.907 1.00 98.56 123 TRP A O 1
ATOM 1019 N N . LEU A 1 124 ? -8.696 1.539 5.343 1.00 98.81 124 LEU A N 1
ATOM 1020 C CA . LEU A 1 124 ? -8.555 2.036 3.974 1.00 98.81 124 LEU A CA 1
ATOM 1021 C C . LEU A 1 124 ? -7.484 3.130 3.910 1.00 98.81 124 LEU A C 1
ATOM 1023 O O . LEU A 1 124 ? -7.364 3.966 4.807 1.00 98.81 124 LEU A O 1
ATOM 1027 N N . TYR A 1 125 ? -6.700 3.144 2.832 1.00 98.75 125 TYR A N 1
ATOM 1028 C CA . TYR A 1 125 ? -5.682 4.164 2.580 1.00 98.75 125 TYR A CA 1
ATOM 1029 C C . TYR A 1 125 ? -6.320 5.469 2.090 1.00 98.75 125 TYR A C 1
ATOM 1031 O O . TYR A 1 125 ? -6.830 5.540 0.967 1.00 98.75 125 TYR A O 1
ATOM 1039 N N . ARG A 1 126 ? -6.278 6.519 2.918 1.00 98.62 126 ARG A N 1
ATOM 1040 C CA . ARG A 1 126 ? -6.963 7.793 2.655 1.00 98.62 126 ARG A CA 1
ATOM 1041 C C . ARG A 1 126 ? -6.109 8.800 1.899 1.00 98.62 126 ARG A C 1
ATOM 1043 O O . ARG A 1 126 ? -6.629 9.485 1.020 1.00 98.62 126 ARG A O 1
ATOM 1050 N N . SER A 1 127 ? -4.847 8.936 2.288 1.00 98.50 127 SER A N 1
ATOM 1051 C CA . SER A 1 127 ? -3.904 9.908 1.727 1.00 98.50 127 SER A CA 1
ATOM 1052 C C . SER A 1 127 ? -2.500 9.652 2.269 1.00 98.50 127 SER A C 1
ATOM 1054 O O . SER A 1 127 ? -2.344 8.984 3.289 1.00 98.50 127 SER A O 1
ATOM 1056 N N . GLY A 1 128 ? -1.488 10.2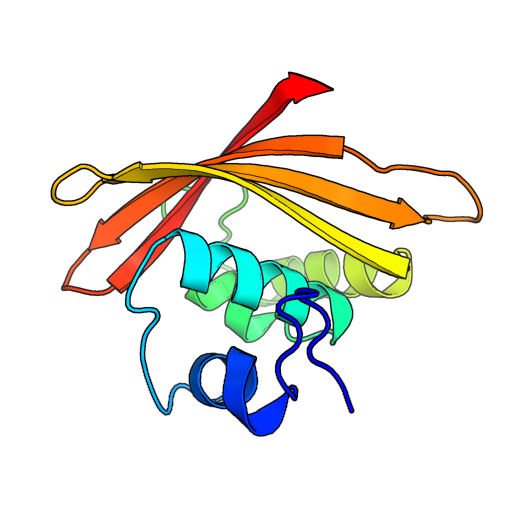56 1.658 1.00 97.44 128 GLY A N 1
ATOM 1057 C CA . GLY A 1 128 ? -0.119 10.245 2.159 1.00 97.44 128 GLY A CA 1
ATOM 1058 C C . GLY A 1 128 ? 0.577 11.567 1.890 1.00 97.44 128 GLY A C 1
ATOM 1059 O O . GLY A 1 128 ? 0.239 12.265 0.935 1.00 97.44 128 GLY A O 1
ATOM 1060 N N . ILE A 1 129 ? 1.524 11.921 2.753 1.00 97.31 129 ILE A N 1
ATOM 1061 C CA . ILE A 1 129 ? 2.409 13.067 2.543 1.00 97.31 129 ILE A CA 1
ATOM 1062 C C . ILE A 1 129 ? 3.833 12.539 2.466 1.00 97.31 129 ILE A C 1
ATOM 1064 O O . ILE A 1 129 ? 4.332 11.936 3.422 1.00 97.31 129 ILE A O 1
ATOM 1068 N N . ARG A 1 130 ? 4.478 12.782 1.325 1.00 96.50 130 ARG A N 1
ATOM 1069 C CA . ARG A 1 130 ? 5.898 12.505 1.137 1.00 96.50 130 ARG A CA 1
ATOM 1070 C C . ARG A 1 130 ? 6.714 13.469 1.999 1.00 96.50 130 ARG A C 1
ATOM 1072 O O . ARG A 1 130 ? 6.486 14.675 1.962 1.00 96.50 130 ARG A O 1
ATOM 1079 N N . LEU A 1 131 ? 7.623 12.922 2.798 1.00 95.56 131 LEU A N 1
ATOM 1080 C CA . LEU A 1 131 ? 8.475 13.668 3.726 1.00 95.56 131 LEU A CA 1
ATOM 1081 C C . LEU A 1 131 ? 9.863 13.941 3.134 1.00 95.56 131 LEU A C 1
ATOM 1083 O O . LEU A 1 131 ? 10.468 14.954 3.481 1.00 95.56 131 LEU A O 1
ATOM 1087 N N . THR A 1 132 ? 10.339 13.063 2.244 1.00 82.19 132 THR A N 1
ATOM 1088 C CA . THR A 1 132 ? 11.615 13.169 1.517 1.00 82.19 132 THR A CA 1
ATOM 1089 C C . THR A 1 132 ? 11.513 12.578 0.120 1.00 82.19 132 THR A C 1
ATOM 1091 O O . THR A 1 132 ? 10.764 11.591 -0.069 1.00 82.19 132 THR A O 1
#

Radius of gyration: 13.92 Å; Cα contacts (8 Å, |Δi|>4): 246; chains: 1; bounding box: 36×31×34 Å

pLDDT: mean 97.4, std 2.23, range [82.19, 98.88]